Protein AF-A0AAE1VFI3-F1 (afdb_monomer_lite)

Secondary structure (DSSP, 8-state):
------HHHH-SSS-HHHHHHHHTTTS-BS-----S--HHHHHHHHHHB-SS---

pLDDT: mean 87.3, std 11.31, range [47.12, 96.0]

Sequence (55 aa):
MTDFINPNKDCKTSSISDMIKDVTGGLGVHYVFECTGIPSMLNEAIEASKLNYDK

Structure (mmCIF, N/CA/C/O backbone):
data_AF-A0AAE1VFI3-F1
#
_entry.id   AF-A0AAE1VFI3-F1
#
loop_
_atom_site.group_PDB
_atom_site.id
_atom_site.type_symbol
_atom_site.label_atom_id
_atom_site.label_alt_id
_atom_site.label_comp_id
_atom_site.label_asym_id
_atom_site.label_entity_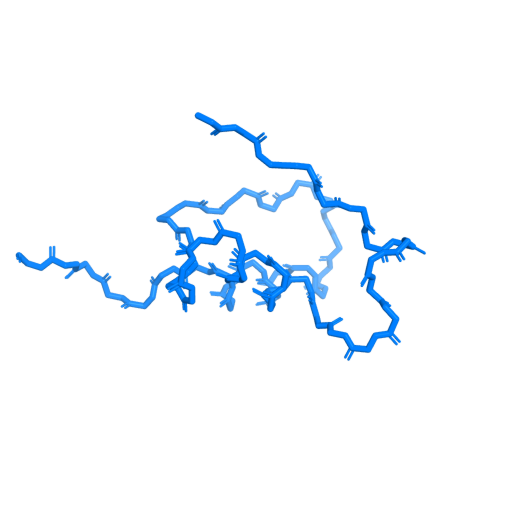id
_atom_site.label_seq_id
_atom_site.pdbx_PDB_ins_code
_atom_site.Cartn_x
_atom_site.Cartn_y
_atom_site.Cartn_z
_atom_site.occupancy
_atom_site.B_iso_or_equiv
_atom_site.auth_seq_id
_atom_site.auth_comp_id
_atom_site.auth_asym_id
_atom_site.auth_atom_id
_atom_site.pdbx_PDB_model_num
ATOM 1 N N . MET A 1 1 ? -12.466 -10.272 -4.005 1.00 72.94 1 MET A N 1
ATOM 2 C CA . MET A 1 1 ? -12.691 -8.936 -4.589 1.00 72.94 1 MET A CA 1
ATOM 3 C C . MET A 1 1 ? -11.332 -8.375 -4.954 1.00 72.94 1 MET A C 1
ATOM 5 O O . MET A 1 1 ? -10.394 -8.644 -4.211 1.00 72.94 1 MET A O 1
ATOM 9 N N . THR A 1 2 ? -11.210 -7.694 -6.088 1.00 88.19 2 THR A N 1
ATOM 10 C CA . THR A 1 2 ? -9.951 -7.094 -6.546 1.00 88.19 2 THR A CA 1
ATOM 11 C C . THR A 1 2 ? -10.247 -5.670 -6.971 1.00 88.19 2 THR A C 1
ATOM 13 O O . THR A 1 2 ? -11.126 -5.465 -7.806 1.00 88.19 2 THR A O 1
ATOM 16 N N . ASP A 1 3 ? -9.503 -4.723 -6.417 1.00 90.00 3 ASP A N 1
ATOM 17 C CA . ASP A 1 3 ? -9.623 -3.304 -6.727 1.00 90.00 3 ASP A CA 1
ATOM 18 C C . ASP A 1 3 ? -8.488 -2.873 -7.659 1.00 90.00 3 ASP A C 1
ATOM 20 O O . ASP A 1 3 ? -7.357 -3.355 -7.557 1.00 90.00 3 ASP A O 1
ATOM 24 N N . PHE A 1 4 ? -8.799 -1.982 -8.600 1.00 90.06 4 PHE A N 1
ATOM 25 C CA . PHE A 1 4 ? -7.829 -1.415 -9.533 1.00 90.06 4 PHE A CA 1
ATOM 26 C C . PHE A 1 4 ? -7.686 0.082 -9.267 1.00 90.06 4 PHE A C 1
ATOM 28 O O . PHE A 1 4 ? -8.670 0.814 -9.344 1.00 90.06 4 PHE A O 1
ATOM 35 N N . ILE A 1 5 ? -6.460 0.526 -8.988 1.00 88.12 5 ILE A N 1
ATOM 36 C CA . ILE A 1 5 ? -6.120 1.924 -8.703 1.00 88.12 5 ILE A CA 1
ATOM 37 C C . ILE A 1 5 ? -5.299 2.460 -9.876 1.00 88.12 5 ILE A C 1
ATOM 39 O O . ILE A 1 5 ? -4.294 1.854 -10.257 1.00 88.12 5 ILE A O 1
ATOM 43 N N . ASN A 1 6 ? -5.697 3.598 -10.447 1.00 88.69 6 ASN A N 1
ATOM 44 C CA . ASN A 1 6 ? -4.920 4.303 -11.460 1.00 88.69 6 ASN A CA 1
ATOM 45 C C . ASN A 1 6 ? -4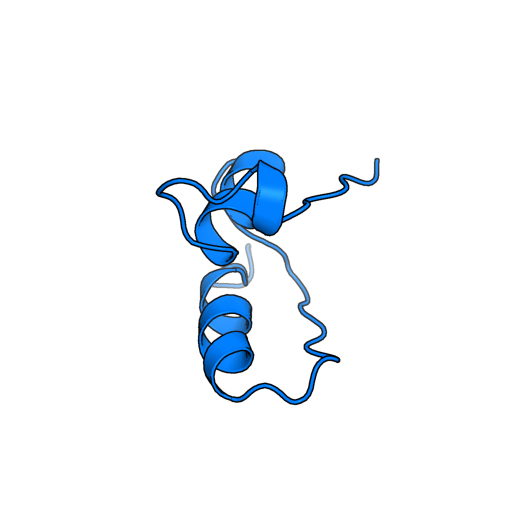.404 5.632 -10.895 1.00 88.69 6 ASN A C 1
ATOM 47 O O . ASN A 1 6 ? -5.127 6.632 -10.937 1.00 88.69 6 ASN A O 1
ATOM 51 N N . PRO A 1 7 ? -3.129 5.705 -10.478 1.00 81.56 7 PRO A N 1
ATOM 52 C CA . PRO A 1 7 ? -2.585 6.916 -9.880 1.00 81.56 7 PRO A CA 1
ATOM 53 C C . PRO A 1 7 ? -2.778 8.159 -10.763 1.00 81.56 7 PRO A C 1
ATOM 55 O O . PRO A 1 7 ? -3.176 9.210 -10.291 1.00 81.56 7 PRO A O 1
ATOM 58 N N . ASN A 1 8 ? -2.650 8.059 -12.084 1.00 82.38 8 ASN A N 1
ATOM 59 C CA . ASN A 1 8 ? -2.779 9.241 -12.948 1.00 82.38 8 ASN A CA 1
ATOM 60 C C . ASN A 1 8 ? -4.209 9.810 -13.043 1.00 82.38 8 ASN A C 1
ATOM 62 O O . ASN A 1 8 ? -4.389 10.942 -13.493 1.00 82.38 8 ASN A O 1
ATOM 66 N N . LYS A 1 9 ? -5.230 9.032 -12.668 1.00 80.12 9 LYS A N 1
ATOM 67 C CA . LYS A 1 9 ? -6.633 9.477 -12.642 1.00 80.12 9 LYS A CA 1
ATOM 68 C C . LYS A 1 9 ? -7.117 9.770 -11.224 1.00 80.12 9 LYS A C 1
ATOM 70 O O . LYS A 1 9 ? -7.870 10.726 -11.039 1.00 80.12 9 LYS A O 1
ATOM 75 N N . ASP A 1 10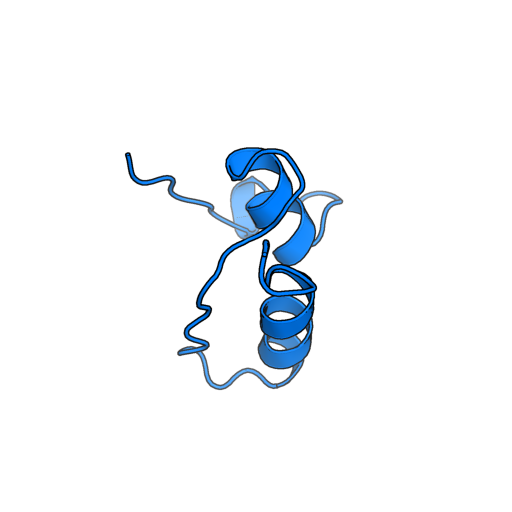 ? -6.638 8.985 -10.265 1.00 73.38 10 ASP A N 1
ATOM 76 C CA . ASP A 1 10 ? -7.168 8.913 -8.904 1.00 73.38 10 ASP A CA 1
ATOM 77 C C . ASP A 1 10 ? -6.292 9.697 -7.891 1.00 73.38 10 ASP A C 1
ATOM 79 O O . ASP A 1 10 ? -6.784 10.161 -6.867 1.00 73.38 10 ASP A O 1
ATOM 83 N N . CYS A 1 11 ? -5.018 9.961 -8.216 1.00 64.62 11 CYS A N 1
ATOM 84 C C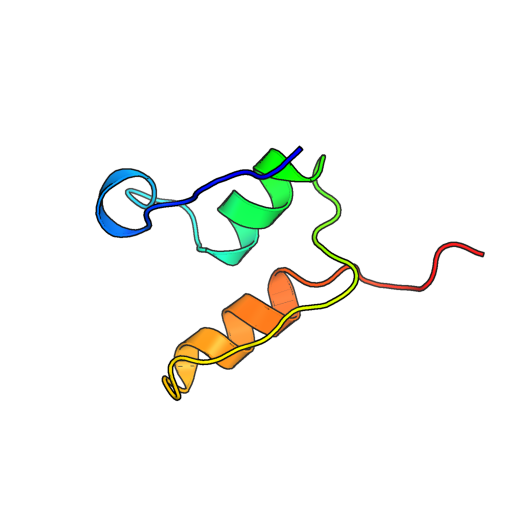A . CYS A 1 11 ? -3.995 10.597 -7.364 1.00 64.62 11 CYS A CA 1
ATOM 85 C C . CYS A 1 11 ? -3.903 12.112 -7.638 1.00 64.62 11 CYS A C 1
ATOM 87 O O . CYS A 1 11 ? -2.870 12.620 -8.074 1.00 64.62 11 CYS A O 1
ATOM 89 N N . LYS A 1 12 ? -4.989 12.877 -7.453 1.00 64.56 12 LYS A N 1
ATOM 90 C CA . LYS A 1 12 ? -4.885 14.350 -7.580 1.00 64.56 12 LYS A CA 1
ATOM 91 C C . LYS A 1 12 ? -4.254 15.007 -6.348 1.00 64.56 12 LYS A C 1
ATOM 93 O O . LYS A 1 12 ? -3.683 16.086 -6.484 1.00 64.56 12 LYS A O 1
ATOM 98 N N . THR A 1 13 ? -4.358 14.378 -5.175 1.00 70.12 13 THR A N 1
ATOM 99 C CA . THR A 1 13 ? -3.875 14.935 -3.893 1.00 70.12 13 THR A CA 1
ATOM 100 C C . THR A 1 13 ? -3.423 13.899 -2.854 1.00 70.12 13 THR A C 1
ATOM 102 O O . THR A 1 13 ? -2.772 14.289 -1.893 1.00 70.12 13 THR A O 1
ATOM 105 N N . SER A 1 14 ? -3.783 12.621 -2.997 1.00 80.62 14 SER A N 1
ATOM 106 C CA . SER A 1 14 ? -3.425 11.514 -2.089 1.00 80.62 14 SER A CA 1
ATOM 107 C C . SER A 1 14 ? -2.175 10.771 -2.571 1.00 80.62 14 SER A C 1
ATOM 109 O O . SER A 1 14 ? -1.859 10.853 -3.754 1.00 80.62 14 SER A O 1
ATOM 111 N N . SER A 1 15 ? -1.464 10.058 -1.692 1.00 91.62 15 SER A N 1
ATOM 112 C CA . SER A 1 15 ? -0.382 9.138 -2.088 1.00 91.62 15 SER A CA 1
ATOM 113 C C . SER A 1 15 ? -0.938 7.797 -2.601 1.00 91.62 15 SER A C 1
ATOM 115 O O . SER A 1 15 ? -2.141 7.527 -2.515 1.00 91.62 15 SER A O 1
ATOM 117 N N . ILE A 1 16 ? -0.073 6.921 -3.126 1.00 92.62 16 ILE A N 1
ATOM 118 C CA . ILE A 1 16 ? -0.482 5.559 -3.511 1.00 92.62 16 ILE A CA 1
ATOM 119 C C . ILE A 1 16 ? -0.817 4.738 -2.264 1.00 92.62 16 ILE A C 1
ATOM 121 O O . ILE A 1 16 ? -1.795 3.985 -2.269 1.00 92.62 16 ILE A O 1
ATOM 125 N N . SER A 1 17 ? -0.047 4.911 -1.190 1.00 94.31 17 SER A N 1
ATOM 126 C CA . SER A 1 17 ? -0.270 4.247 0.091 1.00 94.31 17 SER A CA 1
ATOM 127 C C . SER A 1 17 ? -1.629 4.599 0.707 1.00 94.31 17 SER A C 1
ATOM 129 O O . SER A 1 17 ? -2.313 3.704 1.212 1.00 94.31 17 SER A O 1
ATOM 131 N N . ASP A 1 18 ? -2.071 5.853 0.587 1.00 94.12 18 ASP A N 1
ATOM 132 C CA . ASP A 1 18 ? -3.391 6.300 1.042 1.00 94.12 18 ASP A CA 1
ATOM 133 C C . ASP A 1 18 ? -4.519 5.652 0.230 1.00 94.12 18 ASP A C 1
ATOM 135 O O . ASP A 1 18 ? -5.450 5.089 0.804 1.00 94.12 18 ASP A O 1
ATOM 139 N N . MET A 1 19 ? -4.400 5.619 -1.103 1.00 92.44 19 MET A N 1
ATOM 140 C CA . MET A 1 19 ? -5.408 4.976 -1.959 1.00 92.44 19 MET A CA 1
ATOM 141 C C . MET A 1 19 ? -5.551 3.474 -1.664 1.00 92.44 19 MET A C 1
ATOM 143 O O . MET A 1 19 ? -6.659 2.935 -1.680 1.00 92.44 19 MET A O 1
ATOM 147 N N . ILE A 1 20 ? -4.443 2.786 -1.366 1.00 93.81 20 ILE A N 1
ATOM 148 C CA . ILE A 1 20 ? -4.477 1.372 -0.962 1.00 93.81 20 ILE A CA 1
ATOM 149 C C . ILE A 1 20 ? -5.179 1.215 0.392 1.00 93.81 20 ILE A C 1
ATOM 151 O O . ILE A 1 20 ? -5.962 0.280 0.578 1.00 93.81 20 ILE A O 1
ATOM 155 N N . LYS A 1 21 ? -4.935 2.119 1.346 1.00 93.25 21 LYS A N 1
ATOM 156 C CA . LYS A 1 21 ? -5.612 2.103 2.649 1.00 93.25 21 LYS A CA 1
ATOM 157 C C . LYS A 1 21 ? -7.112 2.331 2.505 1.00 93.25 21 LYS A C 1
ATOM 159 O O . LYS A 1 21 ? -7.876 1.593 3.121 1.00 93.25 21 LYS A O 1
ATOM 164 N N . ASP A 1 22 ? -7.541 3.251 1.650 1.00 92.44 22 ASP A N 1
ATOM 165 C CA . ASP A 1 22 ? -8.962 3.547 1.438 1.00 92.44 22 ASP A CA 1
ATOM 166 C C . ASP A 1 22 ? -9.756 2.306 1.001 1.00 92.44 22 ASP A C 1
ATOM 168 O O . ASP A 1 22 ? -10.811 2.005 1.565 1.00 92.44 22 ASP A O 1
ATOM 172 N N . VAL A 1 23 ? -9.213 1.515 0.067 1.00 92.31 23 VAL A N 1
ATOM 173 C CA . VAL A 1 23 ? -9.866 0.280 -0.413 1.00 92.31 23 VAL A CA 1
ATOM 174 C C . VAL A 1 23 ? -9.687 -0.918 0.529 1.00 92.31 23 VAL A C 1
ATOM 176 O O . VAL A 1 23 ? -10.331 -1.950 0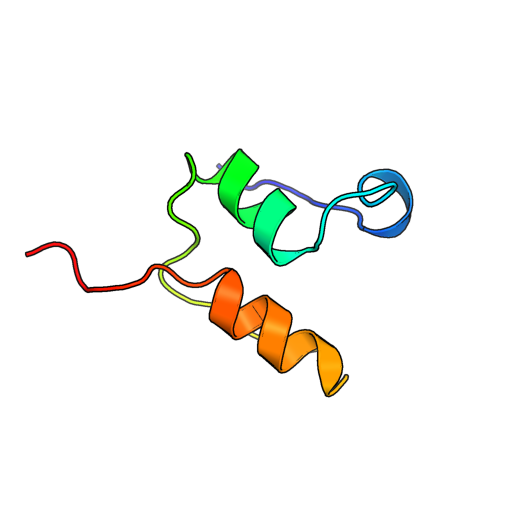.355 1.00 92.31 23 VAL A O 1
ATOM 179 N N . THR A 1 24 ? -8.848 -0.792 1.561 1.00 92.88 24 THR A N 1
ATOM 180 C CA . THR A 1 24 ? -8.579 -1.849 2.557 1.00 92.88 24 THR A CA 1
ATOM 181 C C . THR A 1 24 ? -9.077 -1.508 3.963 1.00 92.88 24 THR A C 1
ATOM 183 O O . THR A 1 24 ? -8.679 -2.145 4.941 1.00 92.88 24 THR A O 1
ATOM 186 N N . GLY A 1 25 ? -9.971 -0.522 4.090 1.00 91.81 25 GLY A N 1
ATOM 187 C CA . GLY A 1 25 ? -10.563 -0.141 5.376 1.00 91.81 25 GLY A CA 1
ATOM 188 C C . GLY A 1 25 ? -9.589 0.579 6.313 1.00 91.81 25 GLY A C 1
ATOM 189 O O . GLY A 1 25 ? -9.691 0.446 7.529 1.00 91.81 25 GLY A O 1
ATOM 190 N N . GLY A 1 26 ? -8.621 1.302 5.753 1.00 92.62 26 GLY A N 1
ATOM 191 C CA . GLY A 1 26 ? -7.632 2.104 6.474 1.00 92.62 26 GLY A CA 1
ATOM 192 C C . GLY A 1 26 ? -6.415 1.326 6.981 1.00 92.62 26 GLY A C 1
ATOM 193 O O . GLY A 1 26 ? -5.492 1.932 7.518 1.00 92.62 26 GLY A O 1
ATOM 194 N N . LEU A 1 27 ? -6.393 -0.000 6.824 1.00 92.50 27 LEU A N 1
ATOM 195 C CA . LEU A 1 27 ? -5.362 -0.854 7.421 1.00 92.50 27 LEU A CA 1
ATOM 196 C C . LEU A 1 27 ? -4.147 -1.060 6.508 1.00 92.50 27 LEU A C 1
ATOM 198 O O . LEU A 1 27 ? -3.044 -1.262 7.008 1.00 92.50 27 LEU A O 1
ATOM 202 N N . GLY A 1 28 ? -4.343 -1.030 5.188 1.00 93.38 28 GLY A N 1
ATOM 203 C CA . GLY A 1 28 ? -3.336 -1.447 4.216 1.00 93.38 28 GLY A CA 1
ATOM 204 C C . GLY A 1 28 ? -3.402 -2.947 3.908 1.00 93.38 28 GLY A C 1
ATOM 205 O O . GLY A 1 28 ? -4.366 -3.646 4.242 1.00 93.38 28 GLY A O 1
ATOM 206 N N . VAL A 1 29 ? -2.350 -3.472 3.280 1.00 93.69 29 VAL A N 1
ATOM 207 C CA . VAL A 1 29 ? -2.279 -4.871 2.819 1.00 93.69 29 VAL A CA 1
ATOM 208 C C . VAL A 1 29 ? -1.247 -5.698 3.587 1.00 93.69 29 VAL A C 1
ATOM 210 O O . VAL A 1 29 ? -0.249 -5.182 4.078 1.00 93.69 29 VAL A O 1
ATOM 213 N N . HIS A 1 30 ? -1.462 -7.014 3.679 1.00 93.31 30 HIS A N 1
ATOM 214 C CA . HIS A 1 30 ? -0.509 -7.922 4.338 1.00 93.31 30 HIS A CA 1
ATOM 215 C C . HIS A 1 30 ? 0.790 -8.107 3.543 1.00 93.31 30 HIS A C 1
ATOM 217 O O . HIS A 1 30 ? 1.848 -8.312 4.126 1.00 93.31 30 HIS A O 1
ATOM 223 N N . TYR A 1 31 ? 0.703 -8.054 2.215 1.00 93.00 31 TYR A N 1
ATOM 224 C CA . TYR A 1 31 ? 1.836 -8.251 1.320 1.00 93.00 31 TYR A CA 1
ATOM 225 C C . TYR A 1 31 ? 1.822 -7.177 0.245 1.00 93.00 31 TYR A C 1
ATOM 227 O O . TYR A 1 31 ? 0.774 -6.904 -0.343 1.00 93.00 31 TYR A O 1
ATOM 235 N N . VAL A 1 32 ? 2.996 -6.615 -0.029 1.00 94.12 32 VAL A N 1
ATOM 236 C CA . VAL A 1 32 ? 3.216 -5.686 -1.134 1.00 94.12 32 VAL A CA 1
ATOM 237 C C . VAL A 1 32 ? 4.335 -6.229 -2.006 1.00 94.12 32 VAL A C 1
ATOM 239 O O . VAL A 1 32 ? 5.377 -6.645 -1.505 1.00 94.12 32 VAL A O 1
ATOM 242 N N . PHE A 1 33 ? 4.112 -6.208 -3.315 1.00 95.12 33 PHE A N 1
ATOM 243 C CA . PHE A 1 33 ? 5.113 -6.546 -4.316 1.00 95.12 33 PHE A CA 1
ATOM 244 C C . PHE A 1 33 ? 5.401 -5.286 -5.128 1.00 95.12 33 PHE A C 1
ATOM 246 O O . PHE A 1 3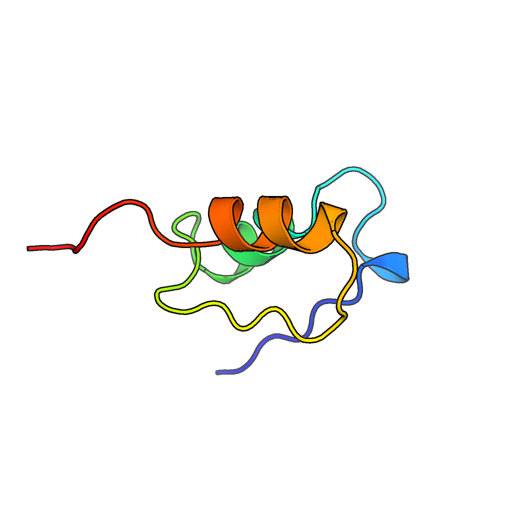3 ? 4.594 -4.877 -5.959 1.00 95.12 33 PHE A O 1
ATOM 253 N N . GLU A 1 34 ? 6.535 -4.648 -4.855 1.00 95.00 34 GLU A N 1
ATOM 254 C CA . GLU A 1 34 ? 7.048 -3.562 -5.688 1.00 95.00 34 GLU A CA 1
ATOM 255 C C . GLU A 1 34 ? 7.694 -4.199 -6.928 1.00 95.00 34 GLU A C 1
ATOM 257 O O . GLU A 1 34 ? 8.529 -5.096 -6.809 1.00 95.00 34 GLU A O 1
ATOM 262 N N . CYS A 1 35 ? 7.245 -3.814 -8.121 1.00 95.00 35 CYS A N 1
ATOM 263 C CA . CYS A 1 35 ? 7.661 -4.433 -9.386 1.00 95.00 35 CYS A CA 1
ATOM 264 C C . CYS A 1 35 ? 8.017 -3.397 -10.462 1.00 95.00 35 CYS A C 1
ATOM 266 O O . CYS A 1 35 ? 8.135 -3.742 -11.637 1.00 95.00 35 CYS A O 1
ATOM 268 N N . THR A 1 36 ? 8.153 -2.127 -10.084 1.00 93.44 36 THR A N 1
ATOM 269 C CA . THR A 1 36 ? 8.468 -1.025 -11.001 1.00 93.44 36 THR A CA 1
ATOM 270 C C . THR A 1 36 ? 9.958 -0.700 -11.015 1.00 93.44 36 THR A C 1
ATOM 272 O O . THR A 1 36 ? 10.446 -0.148 -12.000 1.00 93.44 36 THR A O 1
ATOM 275 N N . GLY A 1 37 ? 10.691 -1.027 -9.941 1.00 93.12 37 GLY A N 1
ATOM 276 C CA . GLY A 1 37 ? 12.098 -0.659 -9.784 1.00 93.12 37 GLY A CA 1
ATOM 277 C C . GLY A 1 37 ? 12.315 0.835 -9.523 1.00 93.12 37 GLY A C 1
ATOM 278 O O . GLY A 1 37 ? 13.456 1.298 -9.526 1.00 93.12 37 GLY A O 1
ATOM 279 N N . ILE A 1 38 ? 11.241 1.602 -9.305 1.00 93.69 38 ILE A N 1
ATOM 280 C CA . ILE A 1 38 ? 11.302 3.031 -9.002 1.00 93.69 38 ILE A CA 1
ATOM 281 C C . ILE A 1 38 ? 11.586 3.194 -7.500 1.00 93.69 38 ILE A C 1
ATOM 283 O O . ILE A 1 38 ? 10.750 2.804 -6.686 1.00 93.69 38 ILE A O 1
ATOM 287 N N . PRO A 1 39 ? 12.706 3.824 -7.090 1.00 93.00 39 PRO A N 1
ATOM 288 C CA . PRO A 1 39 ? 13.084 3.896 -5.676 1.00 93.00 39 PRO A CA 1
ATOM 289 C C . PRO A 1 39 ? 12.034 4.541 -4.764 1.00 93.00 39 PRO A C 1
ATOM 291 O O . PRO A 1 39 ? 11.854 4.102 -3.633 1.00 93.00 39 PRO A O 1
ATOM 294 N N . SER A 1 40 ? 11.303 5.553 -5.243 1.00 91.06 40 SER A N 1
ATOM 295 C CA . SER A 1 40 ? 10.249 6.206 -4.455 1.00 91.06 40 SER A CA 1
ATOM 296 C C . SER A 1 40 ? 9.046 5.298 -4.180 1.00 91.06 40 SER A C 1
ATOM 298 O O . SER A 1 40 ? 8.377 5.483 -3.168 1.00 91.06 40 SER A O 1
ATOM 300 N N . MET A 1 41 ? 8.791 4.293 -5.028 1.00 94.12 41 MET A N 1
ATOM 301 C CA . MET A 1 41 ? 7.704 3.326 -4.825 1.00 94.12 41 MET A CA 1
ATOM 302 C C . MET A 1 41 ? 7.977 2.374 -3.663 1.00 94.12 41 MET A C 1
ATOM 304 O O . MET A 1 41 ? 7.038 1.809 -3.112 1.00 94.12 41 MET A O 1
ATOM 308 N N . LEU A 1 42 ? 9.237 2.227 -3.241 1.00 96.00 42 LEU A N 1
ATOM 309 C CA . LEU A 1 42 ? 9.563 1.422 -2.069 1.00 96.00 42 LEU A CA 1
ATOM 310 C C . LEU A 1 42 ? 8.958 2.016 -0.789 1.00 96.00 42 LEU A C 1
ATOM 312 O O . LEU A 1 42 ? 8.425 1.273 0.029 1.00 96.00 42 LEU A O 1
ATOM 316 N N . ASN A 1 43 ? 8.997 3.342 -0.628 1.00 94.69 43 ASN A N 1
ATOM 317 C CA . ASN A 1 43 ? 8.392 4.000 0.533 1.00 94.69 43 ASN A CA 1
ATOM 318 C C . ASN A 1 43 ? 6.868 3.853 0.516 1.00 94.69 43 ASN A C 1
ATOM 320 O O . ASN A 1 43 ? 6.290 3.450 1.520 1.00 94.69 43 ASN A O 1
ATOM 324 N N . GLU A 1 44 ? 6.236 4.070 -0.641 1.00 95.06 44 GLU A N 1
ATOM 325 C CA . GLU A 1 44 ? 4.795 3.843 -0.823 1.00 95.06 44 GLU A CA 1
ATOM 326 C C . GLU A 1 44 ? 4.407 2.399 -0.480 1.00 95.06 44 GLU A C 1
ATOM 328 O O . GLU A 1 44 ? 3.420 2.161 0.213 1.00 95.06 44 GLU A O 1
ATOM 333 N N . ALA A 1 45 ? 5.210 1.422 -0.914 1.00 95.31 45 ALA A N 1
ATOM 334 C CA . ALA A 1 45 ? 4.991 0.013 -0.616 1.00 95.31 45 ALA A CA 1
ATOM 335 C C . ALA A 1 45 ? 5.083 -0.288 0.888 1.00 95.31 45 ALA A C 1
ATOM 337 O O . ALA A 1 45 ? 4.249 -1.018 1.423 1.00 95.31 45 ALA A O 1
ATOM 338 N N . ILE A 1 46 ? 6.066 0.287 1.584 1.00 94.69 46 ILE A N 1
ATOM 339 C CA . ILE A 1 46 ? 6.203 0.136 3.038 1.00 94.69 46 ILE A CA 1
ATOM 340 C C . ILE A 1 46 ? 4.999 0.767 3.749 1.00 94.69 46 ILE A C 1
ATOM 342 O O . ILE A 1 46 ? 4.392 0.133 4.609 1.00 94.69 46 ILE A O 1
ATOM 346 N N . GLU A 1 47 ? 4.605 1.979 3.366 1.00 95.12 47 GLU A N 1
ATOM 347 C CA . GLU A 1 47 ? 3.493 2.701 3.992 1.00 95.12 47 GLU A CA 1
ATOM 348 C C . GLU A 1 47 ? 2.117 2.090 3.711 1.00 95.12 47 GLU A C 1
ATOM 350 O O . GLU A 1 47 ? 1.207 2.248 4.526 1.00 95.12 47 GLU A O 1
ATOM 355 N N . ALA A 1 48 ? 1.949 1.421 2.568 1.00 94.94 48 ALA A N 1
ATOM 356 C CA . ALA A 1 48 ? 0.733 0.699 2.199 1.00 94.94 48 ALA A CA 1
ATOM 357 C C . ALA A 1 48 ? 0.594 -0.646 2.928 1.00 94.94 48 ALA A C 1
ATOM 359 O O . ALA A 1 48 ? -0.485 -1.247 2.924 1.00 94.94 48 ALA A O 1
ATOM 360 N N . SER A 1 49 ? 1.681 -1.148 3.518 1.00 95.12 49 SER A N 1
ATOM 361 C CA . SER A 1 49 ? 1.665 -2.401 4.264 1.00 95.12 49 SER A CA 1
ATOM 362 C C . SER A 1 49 ? 1.020 -2.223 5.641 1.00 95.12 49 SER A C 1
ATOM 364 O O . SER A 1 49 ? 1.146 -1.181 6.287 1.00 95.12 49 SER A O 1
ATOM 366 N N . LYS A 1 50 ? 0.315 -3.257 6.103 1.00 92.50 50 LYS A N 1
ATOM 367 C CA . LYS A 1 50 ? -0.243 -3.296 7.456 1.00 92.50 50 LYS A CA 1
ATOM 368 C C . LYS A 1 50 ? 0.875 -3.256 8.492 1.00 92.50 50 LYS A C 1
ATOM 370 O O . LYS A 1 50 ? 1.778 -4.092 8.483 1.00 92.50 50 LYS A O 1
ATOM 375 N N . LEU A 1 51 ? 0.764 -2.326 9.436 1.00 81.88 51 LEU A N 1
ATOM 376 C CA . LEU A 1 51 ? 1.626 -2.290 10.610 1.00 81.88 51 LEU A CA 1
ATOM 377 C C . LEU A 1 51 ? 1.111 -3.303 11.641 1.00 81.88 51 LEU A C 1
ATOM 379 O O . LEU A 1 51 ? 0.058 -3.095 12.238 1.00 81.88 51 LEU A O 1
ATOM 383 N N . ASN A 1 52 ? 1.925 -4.333 11.895 1.00 68.06 52 ASN A N 1
ATOM 384 C CA . ASN A 1 52 ? 1.738 -5.425 12.864 1.00 68.06 52 ASN A CA 1
ATOM 385 C C . ASN A 1 52 ? 0.908 -6.625 12.373 1.00 68.06 52 ASN A C 1
ATOM 387 O O . ASN A 1 52 ? -0.023 -6.504 11.584 1.00 68.06 52 ASN A O 1
ATOM 391 N N . TYR A 1 53 ? 1.269 -7.809 12.878 1.00 59.69 53 TYR A N 1
ATOM 392 C CA . TYR A 1 53 ? 0.439 -9.007 12.798 1.00 59.69 53 TYR A CA 1
ATOM 393 C C . TYR A 1 53 ? -0.693 -8.860 13.818 1.00 59.69 53 TYR A C 1
ATOM 395 O O . TYR A 1 53 ? -0.415 -8.769 15.017 1.00 59.69 53 TYR A O 1
ATOM 403 N N . ASP A 1 54 ? -1.943 -8.835 13.355 1.00 58.06 54 ASP A N 1
ATOM 404 C CA . ASP A 1 54 ? -3.090 -9.060 14.235 1.00 58.06 54 ASP A CA 1
ATOM 405 C C . ASP A 1 54 ? -2.885 -10.425 14.921 1.00 58.06 54 ASP A C 1
ATOM 407 O O . ASP A 1 54 ? -2.686 -11.441 14.249 1.00 58.06 54 ASP A O 1
ATOM 411 N N . LYS A 1 55 ? -2.817 -10.419 16.257 1.00 47.12 55 LYS A N 1
ATOM 412 C CA . LYS A 1 55 ? -2.698 -11.624 17.092 1.00 47.12 55 LYS A CA 1
ATOM 413 C C . LYS A 1 55 ? -4.025 -12.362 17.185 1.00 47.12 55 LYS A C 1
ATOM 415 O O . LYS A 1 55 ? -5.052 -11.670 17.359 1.00 47.12 55 LYS A O 1
#

InterPro domains:
  IPR013149 Alcohol dehydrogenase-like, C-terminal [PF00107] (2-49)
  IPR036291 NAD(P)-binding domain superfamily [SSF51735] (5-51)

Radius of gyration: 11.36 Å; chains: 1; bounding box: 26×27×30 Å

Organism: NCBI:txid243964

Foldseek 3Di:
DDDDDDCVVHVPPDDLLVVQCVVVVNFADQDFDDDPPDVVVVVSRVSRHGDDDDD